Protein AF-A0A7W0JMX7-F1 (afdb_monomer_lite)

Structure (mmCIF, N/CA/C/O backbone):
data_AF-A0A7W0JMX7-F1
#
_entry.id   AF-A0A7W0JMX7-F1
#
loop_
_atom_site.group_PDB
_atom_site.id
_atom_site.type_symbol
_atom_site.label_atom_id
_atom_site.label_alt_id
_atom_site.label_comp_id
_atom_site.label_asym_id
_atom_site.label_entity_id
_atom_site.label_seq_id
_atom_site.pdbx_PDB_ins_code
_atom_site.Cartn_x
_atom_site.Cartn_y
_atom_site.Cartn_z
_atom_site.occupancy
_atom_site.B_iso_or_equiv
_atom_site.auth_seq_id
_atom_site.auth_comp_id
_atom_site.auth_asym_id
_atom_site.auth_atom_id
_atom_site.pdbx_PDB_model_num
ATOM 1 N N . MET A 1 1 ? 34.394 -48.560 -108.439 1.00 40.88 1 MET A N 1
ATOM 2 C CA . MET A 1 1 ? 35.823 -48.468 -108.066 1.00 40.88 1 MET A CA 1
ATOM 3 C C . MET A 1 1 ? 35.972 -47.429 -106.957 1.00 40.88 1 MET A C 1
ATOM 5 O O . MET A 1 1 ? 35.581 -46.295 -107.169 1.00 40.88 1 MET A O 1
ATOM 9 N N . ARG A 1 2 ? 36.469 -47.874 -105.792 1.00 45.53 2 ARG A N 1
ATOM 10 C CA . ARG A 1 2 ? 36.990 -47.135 -104.617 1.00 45.53 2 ARG A CA 1
ATOM 11 C C . ARG A 1 2 ? 36.202 -45.934 -104.059 1.00 45.53 2 ARG A C 1
ATOM 13 O O . ARG A 1 2 ? 36.473 -44.786 -104.376 1.00 45.53 2 ARG A O 1
ATOM 20 N N . THR A 1 3 ? 35.366 -46.234 -103.068 1.00 44.84 3 THR A N 1
ATOM 21 C CA . THR A 1 3 ? 35.050 -45.372 -101.918 1.00 44.84 3 THR A CA 1
ATOM 22 C C . THR A 1 3 ? 36.007 -45.709 -100.768 1.00 44.84 3 THR A C 1
ATOM 24 O O . THR A 1 3 ? 36.076 -46.865 -100.351 1.00 44.84 3 THR A O 1
ATOM 27 N N . SER A 1 4 ? 36.757 -44.740 -100.245 1.00 48.00 4 SER A N 1
ATOM 28 C CA . SER A 1 4 ? 37.485 -44.858 -98.969 1.00 48.00 4 SER A CA 1
ATOM 29 C C . SER A 1 4 ? 37.764 -43.469 -98.408 1.00 48.00 4 SER A C 1
ATOM 31 O O . SER A 1 4 ? 38.331 -42.630 -99.098 1.00 48.00 4 SER A O 1
ATOM 33 N N . GLY A 1 5 ? 37.348 -43.247 -97.163 1.00 47.19 5 GLY A N 1
ATOM 34 C CA . GLY A 1 5 ? 37.571 -42.001 -96.435 1.00 47.19 5 GLY A CA 1
ATOM 35 C C . GLY A 1 5 ? 36.639 -41.857 -95.234 1.00 47.19 5 GLY A C 1
ATOM 36 O O . GLY A 1 5 ? 35.872 -40.906 -95.166 1.00 47.19 5 GLY A O 1
ATOM 37 N N . GLN A 1 6 ? 36.660 -42.832 -94.318 1.00 46.59 6 GLN A N 1
ATOM 38 C CA . GLN A 1 6 ? 36.048 -42.707 -92.993 1.00 46.59 6 GLN A CA 1
ATOM 39 C C . GLN A 1 6 ? 36.893 -41.753 -92.137 1.00 46.59 6 GLN A C 1
ATOM 41 O O . GLN A 1 6 ? 38.032 -42.070 -91.805 1.00 46.59 6 GLN A O 1
ATOM 46 N N . GLY A 1 7 ? 36.327 -40.602 -91.772 1.00 44.91 7 GLY A N 1
ATOM 47 C CA . GLY A 1 7 ? 36.817 -39.747 -90.693 1.00 44.91 7 GLY A CA 1
ATOM 48 C C . GLY A 1 7 ? 35.900 -39.898 -89.483 1.00 44.91 7 GLY A C 1
ATOM 49 O O . GLY A 1 7 ? 34.722 -39.556 -89.552 1.00 44.91 7 GLY A O 1
ATOM 50 N N . ILE A 1 8 ? 36.430 -40.454 -88.397 1.00 51.59 8 ILE A N 1
ATOM 51 C CA . ILE A 1 8 ? 35.749 -40.593 -87.108 1.00 51.59 8 ILE A CA 1
ATOM 52 C C . ILE A 1 8 ? 36.049 -39.328 -86.299 1.00 51.59 8 ILE A C 1
ATOM 54 O O . ILE A 1 8 ? 37.209 -39.073 -85.988 1.00 51.59 8 ILE A O 1
ATOM 58 N N . SER A 1 9 ? 35.015 -38.583 -85.911 1.00 52.75 9 SER A N 1
ATOM 59 C CA . SER A 1 9 ? 35.101 -37.562 -84.859 1.00 52.75 9 SER A CA 1
ATOM 60 C C . SER A 1 9 ? 34.100 -37.904 -83.756 1.00 52.75 9 SER A C 1
ATOM 62 O O . SER A 1 9 ? 32.896 -37.832 -84.002 1.00 52.75 9 SER A O 1
ATOM 64 N N . PRO A 1 10 ? 34.550 -38.274 -82.545 1.00 51.03 10 PRO A N 1
ATOM 65 C CA . PRO A 1 10 ? 33.688 -38.394 -81.385 1.00 51.03 10 PRO A CA 1
ATOM 66 C C . PRO A 1 10 ? 33.815 -37.122 -80.539 1.00 51.03 10 PRO A C 1
ATOM 68 O O . PRO A 1 10 ? 34.704 -37.011 -79.698 1.00 51.03 10 PRO A O 1
ATOM 71 N N . THR A 1 11 ? 32.920 -36.156 -80.729 1.00 54.12 11 THR A N 1
ATOM 72 C CA . THR A 1 11 ? 32.734 -35.065 -79.761 1.00 54.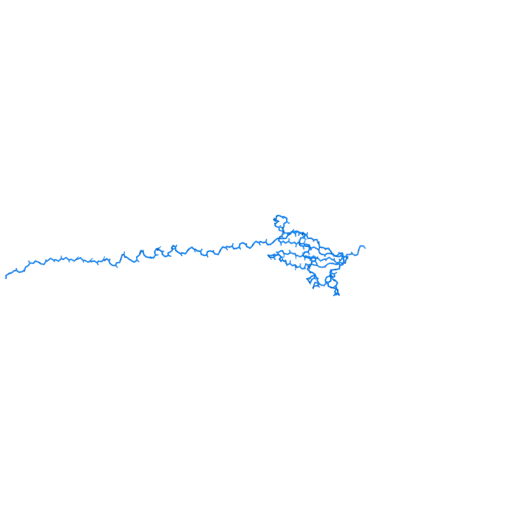12 11 THR A CA 1
ATOM 73 C C . THR A 1 11 ? 31.548 -35.395 -78.870 1.00 54.12 11 THR A C 1
ATOM 75 O O . THR A 1 11 ? 30.385 -35.160 -79.185 1.00 54.12 11 THR A O 1
ATOM 78 N N . ALA A 1 12 ? 31.885 -36.010 -77.740 1.00 47.06 12 ALA A N 1
ATOM 79 C CA . ALA A 1 12 ? 31.014 -36.176 -76.596 1.00 47.06 12 ALA A CA 1
ATOM 80 C C . ALA A 1 12 ? 30.776 -34.810 -75.931 1.00 47.06 12 ALA A C 1
ATOM 82 O O . ALA A 1 12 ? 31.581 -34.374 -75.111 1.00 47.06 12 ALA A O 1
ATOM 83 N N . ASP A 1 13 ? 29.657 -34.152 -76.236 1.00 48.28 13 ASP A N 1
ATOM 84 C CA . ASP A 1 13 ? 29.207 -32.979 -75.480 1.00 48.28 13 ASP A CA 1
ATOM 85 C C . ASP A 1 13 ? 28.557 -33.409 -74.154 1.00 48.28 13 ASP A C 1
ATOM 87 O O . ASP A 1 13 ? 27.340 -33.442 -73.960 1.00 48.28 13 ASP A O 1
ATOM 91 N N . ARG A 1 14 ? 29.419 -33.743 -73.187 1.00 54.34 14 ARG A N 1
ATOM 92 C CA . ARG A 1 14 ? 29.114 -33.691 -71.752 1.00 54.34 14 ARG A CA 1
ATOM 93 C C . ARG A 1 14 ? 29.114 -32.224 -71.322 1.00 54.34 14 ARG A C 1
ATOM 95 O O . ARG A 1 14 ? 30.128 -31.704 -70.871 1.00 54.34 14 ARG A O 1
ATOM 102 N N . GLY A 1 15 ? 27.966 -31.565 -71.447 1.00 47.69 15 GLY A N 1
ATOM 103 C CA . GLY A 1 15 ? 27.849 -30.141 -71.115 1.00 47.69 15 GLY A CA 1
ATOM 104 C C . GLY A 1 15 ? 26.525 -29.706 -70.493 1.00 47.69 15 GLY A C 1
ATOM 105 O O . GLY A 1 15 ? 26.286 -28.510 -70.389 1.00 47.69 15 GLY A O 1
ATOM 106 N N . VAL A 1 16 ? 25.652 -30.624 -70.061 1.00 51.56 16 VAL A N 1
ATOM 107 C CA . VAL A 1 16 ? 24.339 -30.273 -69.462 1.00 51.56 16 VAL A CA 1
ATOM 108 C C . VAL A 1 16 ? 24.336 -30.453 -67.935 1.00 51.56 16 VAL A C 1
ATOM 110 O O . VAL A 1 16 ? 23.314 -30.714 -67.315 1.00 51.56 16 VAL A O 1
ATOM 113 N N . ILE A 1 17 ? 25.495 -30.314 -67.285 1.00 51.94 17 ILE A N 1
ATOM 114 C CA . ILE A 1 17 ? 25.614 -30.357 -65.816 1.00 51.94 17 ILE A CA 1
ATOM 115 C C . ILE A 1 17 ? 26.472 -29.174 -65.356 1.00 51.94 17 ILE A C 1
ATOM 117 O O . ILE A 1 17 ? 27.527 -29.328 -64.757 1.00 51.94 17 ILE A O 1
ATOM 121 N N . GLY A 1 18 ? 26.053 -27.958 -65.708 1.00 48.28 18 GLY A N 1
ATOM 122 C CA . GLY A 1 18 ? 26.822 -26.751 -65.383 1.00 48.28 18 GLY A CA 1
ATOM 123 C C . GLY A 1 18 ? 26.001 -25.478 -65.213 1.00 48.28 18 GLY A C 1
ATOM 124 O O . GLY A 1 18 ? 26.577 -24.400 -65.140 1.00 48.28 18 GLY A O 1
ATOM 125 N N . ARG A 1 19 ? 24.664 -25.561 -65.175 1.00 49.62 19 ARG A N 1
ATOM 126 C CA . ARG A 1 19 ? 23.786 -24.376 -65.090 1.00 49.62 19 ARG A CA 1
ATOM 127 C C . ARG A 1 19 ? 22.627 -24.515 -64.096 1.00 49.62 19 ARG A C 1
ATOM 129 O O . ARG A 1 19 ? 21.627 -23.827 -64.219 1.00 49.62 19 ARG A O 1
ATOM 136 N N . VAL A 1 20 ? 22.770 -25.374 -63.082 1.00 49.03 20 VAL A N 1
ATOM 137 C CA . VAL A 1 20 ? 21.793 -25.516 -61.973 1.00 49.03 20 VAL A CA 1
ATOM 138 C C . VAL A 1 20 ? 22.451 -25.217 -60.616 1.00 49.03 20 VAL A C 1
ATOM 140 O O . VAL A 1 20 ? 22.082 -25.754 -59.581 1.00 49.03 20 VAL A O 1
ATOM 143 N N . ARG A 1 21 ? 23.488 -24.370 -60.596 1.00 50.25 21 ARG A N 1
ATOM 144 C CA . ARG A 1 21 ? 24.164 -23.942 -59.353 1.00 50.25 21 ARG A CA 1
ATOM 145 C C . ARG A 1 21 ? 24.318 -22.428 -59.220 1.00 50.25 21 ARG A C 1
ATOM 147 O O . ARG A 1 21 ? 25.119 -21.973 -58.416 1.00 50.25 21 ARG A O 1
ATOM 154 N N . LEU A 1 22 ? 23.550 -21.647 -59.982 1.00 49.75 22 LEU A N 1
ATOM 155 C CA . LEU A 1 22 ? 23.613 -20.180 -59.923 1.00 49.75 22 LEU A CA 1
ATOM 156 C C . LEU A 1 22 ? 22.261 -19.492 -59.688 1.00 49.75 22 LEU A C 1
ATOM 158 O O . LEU A 1 22 ? 22.152 -18.285 -59.853 1.00 49.75 22 LEU A O 1
ATOM 162 N N . SER A 1 23 ? 21.231 -20.241 -59.289 1.00 48.41 23 SER A N 1
ATOM 163 C CA . SER A 1 23 ? 19.895 -19.685 -58.999 1.00 48.41 23 SER A CA 1
ATOM 164 C C . SER A 1 23 ? 19.490 -19.832 -57.529 1.00 48.41 23 SER A C 1
ATOM 166 O O . SER A 1 23 ? 18.523 -19.218 -57.099 1.00 48.41 23 SER A O 1
ATOM 168 N N . LEU A 1 24 ? 20.242 -20.607 -56.736 1.00 47.91 24 LEU A N 1
ATOM 169 C CA . LEU A 1 24 ? 19.964 -20.832 -55.311 1.00 47.91 24 LEU A CA 1
ATOM 170 C C . LEU A 1 24 ? 20.771 -19.910 -54.377 1.00 47.91 24 LEU A C 1
ATOM 172 O O . LEU A 1 24 ? 20.659 -20.015 -53.163 1.00 47.91 24 LEU A O 1
ATOM 176 N N . ALA A 1 25 ? 21.595 -19.012 -54.922 1.00 48.44 25 ALA A N 1
ATOM 177 C CA . ALA A 1 25 ? 22.358 -18.051 -54.122 1.00 48.44 25 ALA A CA 1
ATOM 178 C C . ALA A 1 25 ? 21.603 -16.727 -53.888 1.00 48.44 25 ALA A C 1
ATOM 180 O O . ALA A 1 25 ? 21.938 -15.989 -52.968 1.00 48.44 25 ALA A O 1
ATOM 181 N N . LEU A 1 26 ? 20.566 -16.428 -54.681 1.00 47.28 26 LEU A N 1
ATOM 182 C CA . LEU A 1 26 ? 19.859 -15.139 -54.628 1.00 47.28 26 LEU A CA 1
ATOM 183 C C . LEU A 1 26 ? 18.603 -15.131 -53.743 1.00 47.28 26 LEU A C 1
ATOM 185 O O . LEU A 1 26 ? 18.131 -14.061 -53.379 1.00 47.28 26 LEU A O 1
ATOM 189 N N . VAL A 1 27 ? 18.090 -16.294 -53.330 1.00 48.81 27 VAL A N 1
ATOM 190 C CA . VAL A 1 27 ? 16.938 -16.378 -52.404 1.00 48.81 27 VAL A CA 1
ATOM 191 C C . VAL A 1 27 ? 17.365 -16.209 -50.935 1.00 48.81 27 VAL A C 1
ATOM 193 O O . VAL A 1 27 ? 16.547 -15.893 -50.078 1.00 48.81 27 VAL A O 1
ATOM 196 N N . VAL A 1 28 ? 18.661 -16.327 -50.629 1.00 51.00 28 VAL A N 1
ATOM 197 C CA . VAL A 1 28 ? 19.188 -16.190 -49.255 1.00 51.00 28 VAL A CA 1
ATOM 198 C C . VAL A 1 28 ? 19.311 -14.719 -48.813 1.00 51.00 28 VAL A C 1
ATOM 200 O O . VAL A 1 28 ? 19.438 -14.437 -47.627 1.00 51.00 28 VAL A O 1
ATOM 203 N N . LEU A 1 29 ? 19.207 -13.757 -49.737 1.00 50.59 29 LEU A N 1
ATOM 204 C CA . LEU A 1 29 ? 19.341 -12.320 -49.449 1.00 50.59 29 LEU A CA 1
ATOM 205 C C . LEU A 1 29 ? 18.019 -11.609 -49.100 1.00 50.59 29 LEU A C 1
ATOM 207 O O . LEU A 1 29 ? 18.037 -10.412 -48.826 1.00 50.59 29 LEU A O 1
ATOM 211 N N . ALA A 1 30 ? 16.883 -12.316 -49.079 1.00 52.06 30 ALA A N 1
ATOM 212 C CA . ALA A 1 30 ? 15.555 -11.713 -48.905 1.00 52.06 30 ALA A CA 1
ATOM 213 C C . ALA A 1 30 ? 14.832 -12.096 -47.600 1.00 52.06 30 ALA A C 1
ATOM 215 O O . ALA A 1 30 ? 13.614 -11.962 -47.509 1.00 52.06 30 ALA A O 1
ATOM 216 N N . LEU A 1 31 ? 15.552 -12.541 -46.569 1.00 49.97 31 LEU A N 1
ATOM 217 C CA . LEU A 1 31 ? 15.010 -12.576 -45.210 1.00 49.97 31 LEU A CA 1
ATOM 218 C C . LEU A 1 31 ? 15.894 -11.729 -44.293 1.00 49.97 31 LEU A C 1
ATOM 220 O O . LEU A 1 31 ? 16.775 -12.278 -43.628 1.00 49.97 31 LEU A O 1
ATOM 224 N N . PRO A 1 32 ? 15.678 -10.401 -44.189 1.00 53.91 32 PRO A N 1
ATOM 225 C CA . PRO A 1 32 ? 16.056 -9.740 -42.958 1.00 53.91 32 PRO A CA 1
ATOM 226 C C . PRO A 1 32 ? 15.238 -10.427 -41.869 1.00 53.91 32 PRO A C 1
ATOM 228 O O . PRO A 1 32 ? 14.007 -10.389 -41.862 1.00 53.91 32 PRO A O 1
ATOM 231 N N . ALA A 1 33 ? 15.953 -11.148 -41.013 1.00 56.50 33 ALA A N 1
ATOM 232 C CA . ALA A 1 33 ? 15.425 -11.760 -39.821 1.00 56.50 33 ALA A CA 1
ATOM 233 C C . ALA A 1 33 ? 14.433 -10.795 -39.161 1.00 56.50 33 ALA A C 1
ATOM 235 O O . ALA A 1 33 ? 14.814 -9.716 -38.703 1.00 56.50 33 ALA A O 1
ATOM 236 N N . LEU A 1 34 ? 13.166 -11.207 -39.087 1.00 54.81 34 LEU A N 1
ATOM 237 C CA . LEU A 1 34 ? 12.228 -10.755 -38.065 1.00 54.81 34 LEU A CA 1
ATOM 238 C C . LEU A 1 34 ? 12.789 -11.225 -36.718 1.00 54.81 34 LEU A C 1
ATOM 240 O O . LEU A 1 34 ? 12.259 -12.127 -36.077 1.00 54.81 34 LEU A O 1
ATOM 244 N N . ALA A 1 35 ? 13.931 -10.670 -36.319 1.00 62.44 35 ALA A N 1
ATOM 245 C CA . ALA A 1 35 ? 14.413 -10.783 -34.968 1.00 62.44 35 ALA A CA 1
ATOM 246 C C . ALA A 1 35 ? 13.353 -10.072 -34.124 1.00 62.44 35 ALA A C 1
ATOM 248 O O . ALA A 1 35 ? 13.101 -8.884 -34.359 1.00 62.44 35 ALA A O 1
ATOM 249 N N . PRO A 1 36 ? 12.678 -10.760 -33.189 1.00 61.28 36 PRO A N 1
ATOM 250 C CA . PRO A 1 36 ? 11.805 -10.070 -32.265 1.00 61.28 36 PRO A CA 1
ATOM 251 C C . PRO A 1 36 ? 12.673 -9.044 -31.543 1.00 61.28 36 PRO A C 1
ATOM 253 O O . PRO A 1 36 ? 13.597 -9.405 -30.812 1.00 61.28 36 PRO A O 1
ATOM 256 N N . ALA A 1 37 ? 12.416 -7.759 -31.795 1.00 62.91 37 ALA A N 1
ATOM 257 C CA . ALA A 1 37 ? 13.007 -6.689 -31.020 1.00 62.91 37 ALA A CA 1
ATOM 258 C C . ALA A 1 37 ? 12.646 -6.986 -29.566 1.00 62.91 37 ALA A C 1
ATOM 260 O O . ALA A 1 37 ? 11.470 -6.931 -29.195 1.00 62.91 37 ALA A O 1
ATOM 261 N N . ALA A 1 38 ? 13.641 -7.396 -28.775 1.00 61.12 38 ALA A N 1
ATOM 262 C CA . ALA A 1 38 ? 13.467 -7.699 -27.369 1.00 61.12 38 ALA A CA 1
ATOM 263 C C . ALA A 1 38 ? 12.878 -6.448 -26.723 1.00 61.12 38 ALA A C 1
ATOM 265 O O . ALA A 1 38 ? 13.570 -5.454 -26.495 1.00 61.12 38 ALA A O 1
ATOM 266 N N . THR A 1 39 ? 11.562 -6.460 -26.516 1.00 61.41 39 THR A N 1
ATOM 267 C CA . THR A 1 39 ? 10.858 -5.336 -25.924 1.00 61.41 39 THR A CA 1
ATOM 268 C C . THR A 1 39 ? 11.343 -5.311 -24.493 1.00 61.41 39 THR A C 1
ATOM 270 O O . THR A 1 39 ? 10.953 -6.156 -23.689 1.00 61.41 39 THR A O 1
ATOM 273 N N . SER A 1 40 ? 12.281 -4.415 -24.193 1.00 59.91 40 SER A N 1
ATOM 274 C CA . SER A 1 40 ? 12.784 -4.271 -22.839 1.00 59.91 40 SER A CA 1
ATOM 275 C C . SER A 1 40 ? 11.589 -3.894 -21.969 1.00 59.91 40 SER A C 1
ATOM 277 O O . SER A 1 40 ? 11.056 -2.787 -22.033 1.00 59.91 40 SER A O 1
ATOM 279 N N . THR A 1 41 ? 11.085 -4.856 -21.196 1.00 67.00 41 THR A N 1
ATOM 280 C CA . THR A 1 41 ? 10.033 -4.603 -20.220 1.00 67.00 41 THR A CA 1
ATOM 281 C C . THR A 1 41 ? 10.638 -3.702 -19.161 1.00 67.00 41 THR A C 1
ATOM 283 O O . THR A 1 41 ? 11.298 -4.163 -18.228 1.00 67.00 41 THR A O 1
ATOM 286 N N . SER A 1 42 ? 10.479 -2.393 -19.356 1.00 77.50 42 SER A N 1
ATOM 287 C CA . SER A 1 42 ? 10.916 -1.385 -18.405 1.00 77.50 42 SER A CA 1
ATOM 288 C C . SER A 1 42 ? 10.300 -1.715 -17.052 1.00 77.50 42 SER A C 1
ATOM 290 O O . SER A 1 42 ? 9.078 -1.759 -16.899 1.00 77.50 42 SER A O 1
ATOM 292 N N . VAL A 1 43 ? 11.157 -2.002 -16.070 1.00 86.62 43 VAL A N 1
ATOM 293 C CA . VAL A 1 43 ? 10.711 -2.280 -14.705 1.00 86.62 43 VAL A CA 1
ATOM 294 C C . VAL A 1 43 ? 10.002 -1.032 -14.189 1.00 86.62 43 VAL A C 1
ATOM 296 O O . VAL A 1 43 ? 10.608 0.039 -14.095 1.00 86.62 43 VAL A O 1
ATOM 299 N N . ALA A 1 44 ? 8.725 -1.166 -13.847 1.00 93.06 44 ALA A N 1
ATOM 300 C CA . ALA A 1 44 ? 7.951 -0.065 -13.302 1.00 93.06 44 ALA A CA 1
ATOM 301 C C . ALA A 1 44 ? 8.539 0.427 -11.976 1.00 93.06 44 ALA A C 1
ATOM 303 O O . ALA A 1 44 ? 9.079 -0.345 -11.179 1.00 93.06 44 ALA A O 1
ATOM 304 N N . ARG A 1 45 ? 8.466 1.739 -11.747 1.00 95.62 45 ARG A N 1
ATOM 305 C CA . ARG A 1 45 ? 9.022 2.383 -10.556 1.00 95.62 45 ARG A CA 1
ATOM 306 C C . ARG A 1 45 ? 8.116 3.513 -10.108 1.00 95.62 45 ARG A C 1
ATOM 308 O O . ARG A 1 45 ? 7.708 4.336 -10.923 1.00 95.62 45 ARG A O 1
ATOM 315 N N . HIS A 1 46 ? 7.874 3.589 -8.808 1.00 97.06 46 HIS A N 1
ATOM 316 C CA . HIS A 1 46 ? 7.106 4.667 -8.188 1.00 97.06 46 HIS A CA 1
ATOM 317 C C . HIS A 1 46 ? 7.999 5.504 -7.277 1.00 97.06 46 HIS A C 1
ATOM 319 O O . HIS A 1 46 ? 9.077 5.062 -6.878 1.00 97.06 46 HIS A O 1
ATOM 325 N N . SER A 1 47 ? 7.570 6.724 -6.958 1.00 97.62 47 SER A N 1
ATOM 326 C CA . SER A 1 47 ? 8.162 7.482 -5.856 1.00 97.62 47 SER A CA 1
ATOM 327 C C . SER A 1 47 ? 7.664 6.927 -4.517 1.00 97.62 47 SER A C 1
ATOM 329 O O . SER A 1 47 ? 6.646 6.231 -4.454 1.00 97.62 47 SER A O 1
ATOM 331 N N . LYS A 1 48 ? 8.366 7.2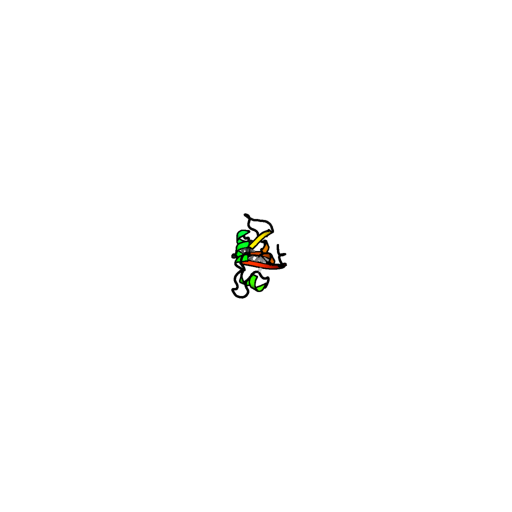55 -3.427 1.00 97.88 48 LYS A N 1
ATOM 332 C CA . LYS A 1 48 ? 7.922 6.924 -2.064 1.00 97.88 48 LYS A CA 1
ATOM 333 C C . LYS A 1 48 ? 6.510 7.453 -1.787 1.00 97.88 48 LYS A C 1
ATOM 335 O O . LYS A 1 48 ? 5.648 6.685 -1.374 1.00 97.88 48 LYS A O 1
ATOM 340 N N . GLN A 1 49 ? 6.280 8.734 -2.070 1.00 98.12 49 GLN A N 1
ATOM 341 C CA . GLN A 1 49 ? 4.997 9.395 -1.838 1.00 98.12 49 GLN A CA 1
ATOM 342 C C . GLN A 1 49 ? 3.864 8.730 -2.631 1.00 98.12 49 GLN A C 1
ATOM 344 O O . GLN A 1 49 ? 2.793 8.482 -2.083 1.00 98.12 49 GLN A O 1
ATOM 349 N N . GLN A 1 50 ? 4.114 8.363 -3.894 1.00 97.62 50 GLN A N 1
ATOM 350 C CA . GLN A 1 50 ? 3.132 7.644 -4.705 1.00 97.62 50 GLN A CA 1
ATOM 351 C C . GLN A 1 50 ? 2.771 6.288 -4.085 1.00 97.62 50 GLN A C 1
ATOM 353 O O . GLN A 1 50 ? 1.598 5.927 -4.046 1.00 97.62 50 GLN A O 1
ATOM 358 N N . ALA A 1 51 ? 3.755 5.531 -3.585 1.00 98.00 51 ALA A N 1
ATOM 359 C CA . ALA A 1 51 ? 3.500 4.244 -2.940 1.00 98.00 51 ALA A CA 1
ATOM 360 C C . ALA A 1 51 ? 2.659 4.397 -1.659 1.00 98.00 51 ALA A C 1
ATOM 362 O O . ALA A 1 51 ? 1.737 3.613 -1.437 1.00 98.00 51 ALA A O 1
ATOM 363 N N . GLU A 1 52 ? 2.937 5.420 -0.847 1.00 98.38 52 GLU A N 1
ATOM 364 C CA . GLU A 1 52 ? 2.190 5.721 0.382 1.00 98.38 52 GLU A CA 1
ATOM 365 C C . GLU A 1 52 ? 0.732 6.099 0.085 1.00 98.38 52 GLU A C 1
ATOM 367 O O . GLU A 1 52 ? -0.179 5.514 0.672 1.00 98.38 52 GLU A O 1
ATOM 372 N N . ILE A 1 53 ? 0.499 6.999 -0.877 1.00 97.94 53 ILE A N 1
ATOM 373 C CA . ILE A 1 53 ? -0.851 7.398 -1.305 1.00 97.94 53 ILE A CA 1
ATOM 374 C C . ILE A 1 53 ? -1.608 6.202 -1.891 1.00 97.94 53 ILE A C 1
ATOM 376 O O . ILE A 1 53 ? -2.738 5.930 -1.486 1.00 97.94 53 ILE A O 1
ATOM 380 N N . ASN A 1 54 ? -0.976 5.433 -2.786 1.00 97.75 54 ASN A N 1
ATOM 381 C CA . ASN A 1 54 ? -1.594 4.251 -3.391 1.00 97.75 54 ASN A CA 1
ATOM 382 C C . ASN A 1 54 ? -2.019 3.227 -2.329 1.00 97.75 54 ASN A C 1
ATOM 384 O O . ASN A 1 54 ? -3.102 2.654 -2.436 1.00 97.75 54 ASN A O 1
ATOM 388 N N . LEU A 1 55 ? -1.201 3.009 -1.291 1.00 97.44 55 LEU A N 1
ATOM 389 C CA . LEU A 1 55 ? -1.558 2.119 -0.184 1.00 97.44 55 LEU A CA 1
ATOM 390 C C . LEU A 1 55 ? -2.773 2.622 0.595 1.00 97.44 55 LEU A C 1
ATOM 392 O O . LEU A 1 55 ? -3.651 1.821 0.907 1.00 97.44 55 LEU A O 1
ATOM 396 N N . LEU A 1 56 ? -2.844 3.920 0.894 1.00 97.06 56 LEU A N 1
ATOM 397 C CA . LEU A 1 56 ? -3.985 4.498 1.609 1.00 97.06 56 LEU A CA 1
ATOM 398 C C . LEU A 1 56 ? -5.266 4.473 0.758 1.00 97.06 56 LEU A C 1
ATOM 400 O O . LEU A 1 56 ? -6.355 4.255 1.281 1.00 97.06 56 LEU A O 1
ATOM 404 N N . HIS A 1 57 ? -5.149 4.612 -0.560 1.00 96.44 57 HIS A N 1
ATOM 405 C CA . HIS A 1 57 ? -6.292 4.524 -1.471 1.00 96.44 57 HIS A CA 1
ATOM 406 C C . HIS A 1 57 ? -6.735 3.079 -1.758 1.00 96.44 57 HIS A C 1
ATOM 408 O O . HIS A 1 57 ? -7.854 2.858 -2.221 1.00 96.44 57 HIS A O 1
ATOM 414 N N . ALA A 1 58 ? -5.923 2.070 -1.427 1.00 95.50 58 ALA A N 1
ATOM 415 C CA . ALA A 1 58 ? -6.243 0.653 -1.618 1.00 95.50 58 ALA A CA 1
ATOM 416 C C . ALA A 1 58 ? -7.228 0.094 -0.565 1.00 95.50 58 ALA A C 1
ATOM 418 O O . ALA A 1 58 ? -7.072 -1.037 -0.098 1.00 95.50 58 ALA A O 1
ATOM 419 N N . SER A 1 59 ? -8.259 0.856 -0.185 1.00 93.62 59 SER A N 1
ATOM 420 C CA . SER A 1 59 ? -9.176 0.550 0.927 1.00 93.62 59 SER A CA 1
ATOM 421 C C . SER A 1 59 ? -9.809 -0.841 0.837 1.00 93.62 59 SER A C 1
ATOM 423 O O . SER A 1 59 ? -9.875 -1.546 1.841 1.00 93.62 59 SER A O 1
ATOM 425 N N . LYS A 1 60 ? -10.191 -1.291 -0.366 1.00 94.31 60 LYS A N 1
ATOM 426 C CA . LYS A 1 60 ? -10.732 -2.642 -0.607 1.00 94.31 60 LYS A CA 1
ATOM 427 C C . LYS A 1 60 ? -9.746 -3.745 -0.209 1.00 94.31 60 LYS A C 1
ATOM 429 O O . LYS A 1 60 ? -10.132 -4.719 0.434 1.00 94.31 60 LYS A O 1
ATOM 434 N N . VAL A 1 61 ? -8.469 -3.575 -0.550 1.00 95.50 61 VAL A N 1
ATOM 435 C CA . VAL A 1 61 ? -7.409 -4.530 -0.199 1.00 95.50 61 VAL A CA 1
ATOM 436 C C . VAL A 1 61 ? -7.122 -4.479 1.299 1.00 95.50 61 VAL A C 1
ATOM 438 O O . VAL A 1 61 ? -7.011 -5.515 1.945 1.00 95.50 61 VAL A O 1
ATOM 441 N N . LEU A 1 62 ? -7.076 -3.283 1.889 1.00 95.62 62 LEU A N 1
ATOM 442 C CA . LEU A 1 62 ? -6.878 -3.138 3.333 1.00 95.62 62 LEU A CA 1
ATOM 443 C C . LEU A 1 62 ? -8.037 -3.744 4.142 1.00 95.62 62 LEU A C 1
ATOM 445 O O . LEU A 1 62 ? -7.815 -4.344 5.196 1.00 95.62 62 LEU A O 1
ATOM 449 N N . ALA A 1 63 ? -9.269 -3.623 3.643 1.00 95.06 63 ALA A N 1
ATOM 450 C CA . ALA A 1 63 ? -10.463 -4.184 4.264 1.00 95.06 63 ALA A CA 1
ATOM 451 C C . ALA A 1 63 ? -10.443 -5.719 4.260 1.00 95.06 63 ALA A C 1
ATOM 453 O O . ALA A 1 63 ? -10.811 -6.336 5.264 1.00 95.06 63 ALA A O 1
ATOM 454 N N . SER A 1 64 ? -9.970 -6.343 3.173 1.00 95.69 64 SER A N 1
ATOM 455 C CA . SER A 1 64 ? -9.906 -7.808 3.064 1.00 95.69 64 SER A CA 1
ATOM 456 C C . SER A 1 64 ? -8.965 -8.434 4.097 1.00 95.69 64 SER A C 1
ATOM 458 O O . SER A 1 64 ? -9.171 -9.566 4.528 1.00 95.69 64 SER A O 1
ATOM 460 N N . TRP A 1 65 ? -7.972 -7.683 4.578 1.00 94.81 65 TRP A N 1
ATOM 461 C CA . TRP A 1 65 ? -7.026 -8.169 5.579 1.00 94.81 65 TRP A CA 1
ATOM 462 C C . TRP A 1 65 ? -7.587 -8.273 6.991 1.00 94.81 65 TRP A C 1
ATOM 464 O O . TRP A 1 65 ? -6.919 -8.892 7.823 1.00 94.81 65 TRP A O 1
ATOM 474 N N . ARG A 1 66 ? -8.742 -7.646 7.268 1.00 93.06 66 ARG A N 1
ATOM 475 C CA . ARG A 1 66 ? -9.397 -7.601 8.589 1.00 93.06 66 ARG A CA 1
ATOM 476 C C . ARG A 1 66 ? -8.443 -7.199 9.731 1.00 93.06 66 ARG A C 1
ATOM 478 O O . ARG A 1 66 ? -8.573 -7.659 10.857 1.00 93.06 66 ARG A O 1
ATOM 485 N N . ALA A 1 67 ? -7.481 -6.319 9.443 1.00 92.38 67 ALA A N 1
ATOM 486 C CA . ALA A 1 67 ? -6.380 -5.959 10.346 1.00 92.38 67 ALA A CA 1
ATOM 487 C C . ALA A 1 67 ? -6.655 -4.714 11.217 1.00 92.38 67 ALA A C 1
ATOM 489 O O . ALA A 1 67 ? -5.722 -4.073 11.691 1.00 92.38 67 ALA A O 1
ATOM 490 N N . GLY A 1 68 ? -7.921 -4.311 11.365 1.00 92.25 68 GLY A N 1
ATOM 491 C CA . GLY A 1 68 ? -8.293 -3.140 12.167 1.00 92.25 68 GLY A CA 1
ATOM 492 C C . GLY A 1 68 ? -7.867 -1.785 11.583 1.00 92.25 68 GLY A C 1
ATOM 493 O O . GLY A 1 68 ? -7.888 -0.793 12.306 1.00 92.25 68 GLY A O 1
ATOM 494 N N . LEU A 1 69 ? -7.484 -1.723 10.300 1.00 95.00 69 LEU A N 1
ATOM 495 C CA . LEU A 1 69 ? -7.140 -0.478 9.590 1.00 95.00 69 LEU A CA 1
ATOM 496 C C . LEU A 1 69 ? -8.359 0.227 8.979 1.00 95.00 69 LEU A C 1
ATOM 498 O O . LEU A 1 69 ? -8.375 1.447 8.851 1.00 95.00 69 LEU A O 1
ATOM 502 N N . VAL A 1 70 ? -9.375 -0.548 8.606 1.00 96.06 70 VAL A N 1
ATOM 503 C CA . VAL A 1 70 ? -10.599 -0.081 7.948 1.00 96.06 70 VAL A CA 1
ATOM 504 C C . VAL A 1 70 ? -11.771 -0.270 8.907 1.00 96.06 70 VAL A C 1
ATOM 506 O O . VAL A 1 70 ? -11.803 -1.228 9.687 1.00 96.06 70 VAL A O 1
ATOM 509 N N . ASP A 1 71 ? -12.720 0.659 8.890 1.00 94.00 71 ASP A N 1
ATOM 510 C CA . ASP A 1 71 ? -13.983 0.502 9.595 1.00 94.00 71 ASP A CA 1
ATOM 511 C C . ASP A 1 71 ? -14.870 -0.524 8.856 1.00 94.00 71 ASP A C 1
ATOM 513 O O . ASP A 1 71 ? -15.141 -0.369 7.661 1.00 94.00 71 ASP A O 1
ATOM 517 N N . PRO A 1 72 ? -15.322 -1.601 9.523 1.00 91.44 72 PRO A N 1
ATOM 518 C CA . PRO A 1 72 ? -16.085 -2.653 8.861 1.00 91.44 72 PRO A CA 1
ATOM 519 C C . PRO A 1 72 ? -17.469 -2.196 8.380 1.00 91.44 72 PRO A C 1
ATOM 521 O O . PRO A 1 72 ? -17.992 -2.827 7.457 1.00 91.44 72 PRO A O 1
ATOM 524 N N . ARG A 1 73 ? -18.044 -1.133 8.963 1.00 92.94 73 ARG A N 1
ATOM 525 C CA . ARG A 1 73 ? -19.355 -0.579 8.601 1.00 92.94 73 ARG A CA 1
ATOM 526 C C . ARG A 1 73 ? -19.233 0.377 7.420 1.00 92.94 73 ARG A C 1
ATOM 528 O O . ARG A 1 73 ? -19.877 0.154 6.404 1.00 92.94 73 ARG A O 1
ATOM 535 N N . THR A 1 74 ? -18.368 1.389 7.514 1.00 93.50 74 THR A N 1
ATOM 536 C CA . THR A 1 74 ? -18.264 2.436 6.475 1.00 93.50 74 THR A CA 1
ATOM 537 C C . THR A 1 74 ? -17.334 2.071 5.319 1.00 93.50 74 THR A C 1
ATOM 539 O O . THR A 1 74 ? -17.340 2.743 4.294 1.00 93.50 74 THR A O 1
ATOM 542 N N . LYS A 1 75 ? -16.511 1.022 5.469 1.00 91.44 75 LYS A N 1
ATOM 543 C CA . LYS A 1 75 ? -15.436 0.647 4.527 1.00 91.44 75 LYS A CA 1
ATOM 544 C C . LYS A 1 75 ? -14.378 1.739 4.323 1.00 91.44 75 LYS A C 1
ATOM 546 O O . LYS A 1 75 ? -13.534 1.616 3.435 1.00 91.44 75 LYS A O 1
ATOM 551 N N . LEU A 1 76 ? -14.380 2.769 5.168 1.00 94.31 76 LEU A N 1
ATOM 552 C CA . LEU A 1 76 ? -13.395 3.841 5.153 1.00 94.31 76 LEU A CA 1
ATOM 553 C C . LEU A 1 76 ? -12.196 3.483 6.028 1.00 94.31 76 LEU A C 1
ATOM 555 O O . LEU A 1 76 ? -12.304 2.741 7.009 1.00 94.31 76 LEU A O 1
ATOM 559 N N . LEU A 1 77 ? -11.035 4.033 5.682 1.00 95.44 77 LEU A N 1
ATOM 560 C CA . LEU A 1 77 ? -9.867 3.983 6.552 1.00 95.44 77 LEU A CA 1
ATOM 561 C C . LEU A 1 77 ? -10.191 4.623 7.904 1.00 95.44 77 LEU A C 1
ATOM 563 O O . LEU A 1 77 ? -10.777 5.702 7.971 1.00 95.44 77 LEU A O 1
ATOM 567 N N . ARG A 1 78 ? -9.779 3.973 8.994 1.00 95.19 78 ARG A N 1
ATOM 568 C CA . ARG A 1 78 ? -9.905 4.564 10.328 1.00 95.19 78 ARG A CA 1
ATOM 569 C C . ARG A 1 78 ? -9.019 5.803 10.432 1.00 95.19 78 ARG A C 1
ATOM 571 O O . ARG A 1 78 ? -7.926 5.843 9.863 1.00 95.19 78 ARG A O 1
ATOM 578 N N . GLY A 1 79 ? -9.463 6.787 11.208 1.00 93.12 79 GLY A N 1
ATOM 579 C CA . GLY A 1 79 ? -8.696 8.007 11.454 1.00 93.12 79 GLY A CA 1
ATOM 580 C C . GLY A 1 79 ? -7.294 7.727 12.009 1.00 93.12 79 GLY A C 1
ATOM 581 O O . GLY A 1 79 ? -7.057 6.716 12.678 1.00 93.12 79 GLY A O 1
ATOM 582 N N . ASN A 1 80 ? -6.360 8.643 11.740 1.00 92.44 80 ASN A N 1
ATOM 583 C CA . ASN A 1 80 ? -4.936 8.517 12.084 1.00 92.44 80 ASN A CA 1
ATOM 584 C C . ASN A 1 80 ? -4.234 7.309 11.441 1.00 92.44 80 ASN A C 1
ATOM 586 O O . ASN A 1 80 ? -3.180 6.884 11.922 1.00 92.44 80 ASN A O 1
ATOM 590 N N . THR A 1 81 ? -4.806 6.734 10.378 1.00 96.62 81 THR A N 1
ATOM 591 C CA . THR A 1 81 ? -4.092 5.739 9.580 1.00 96.62 81 THR A CA 1
ATOM 592 C C . THR A 1 81 ? -3.059 6.446 8.714 1.00 96.62 81 THR A C 1
ATOM 594 O O . THR A 1 81 ? -3.390 7.337 7.941 1.00 96.62 81 THR A O 1
ATOM 597 N N . THR A 1 82 ? -1.800 6.043 8.845 1.00 97.69 82 THR A N 1
ATOM 598 C CA . THR A 1 82 ? -0.679 6.565 8.057 1.00 97.69 82 THR A CA 1
ATOM 599 C C . THR A 1 82 ? 0.069 5.411 7.410 1.00 97.69 82 THR A C 1
ATOM 601 O O . THR A 1 82 ? 0.162 4.327 7.990 1.00 97.69 82 THR A O 1
ATOM 604 N N . ALA A 1 83 ? 0.609 5.640 6.216 1.00 98.25 83 ALA A N 1
ATOM 605 C CA . ALA A 1 83 ? 1.505 4.715 5.537 1.00 98.25 83 ALA A CA 1
ATOM 606 C C . ALA A 1 83 ? 2.901 5.336 5.481 1.00 98.25 83 ALA A C 1
ATOM 608 O O . ALA A 1 83 ? 3.043 6.506 5.143 1.00 98.25 83 ALA A O 1
ATOM 609 N N . VAL A 1 84 ? 3.921 4.554 5.825 1.00 98.25 84 VAL A N 1
ATOM 610 C CA . VAL A 1 84 ? 5.324 4.952 5.692 1.00 98.25 84 VAL A CA 1
ATOM 611 C C . VAL A 1 84 ? 6.040 3.887 4.883 1.00 98.25 84 VAL A C 1
ATOM 613 O O . VAL A 1 84 ? 6.021 2.715 5.260 1.00 98.25 84 VAL A O 1
ATOM 616 N N . CYS A 1 85 ? 6.672 4.288 3.786 1.00 98.38 85 CYS A N 1
ATOM 617 C CA . CYS A 1 85 ? 7.362 3.392 2.868 1.00 98.38 85 CYS A CA 1
ATOM 618 C C . CYS A 1 85 ? 8.864 3.673 2.795 1.00 98.38 85 CYS A C 1
ATOM 620 O O . CYS A 1 85 ? 9.322 4.816 2.825 1.00 98.38 85 CYS A O 1
ATOM 622 N N . GLN A 1 86 ? 9.638 2.607 2.610 1.00 98.38 86 GLN A N 1
ATOM 623 C CA . GLN A 1 86 ? 11.062 2.661 2.309 1.00 98.38 86 GLN A CA 1
ATOM 624 C C . GLN A 1 86 ? 11.333 1.937 0.989 1.00 98.38 86 GLN A C 1
ATOM 626 O O . GLN A 1 86 ? 11.001 0.756 0.841 1.00 98.38 86 GLN A O 1
ATOM 631 N N . GLY A 1 87 ? 11.939 2.650 0.037 1.00 97.44 87 GLY A N 1
ATOM 632 C CA . GLY A 1 87 ? 12.326 2.108 -1.264 1.00 97.44 87 GLY A CA 1
ATOM 633 C C . GLY A 1 87 ? 13.342 0.971 -1.141 1.00 97.44 87 GLY A C 1
ATOM 634 O O . GLY A 1 87 ? 14.213 0.988 -0.272 1.00 97.44 87 GLY A O 1
ATOM 635 N N . ARG A 1 88 ? 13.215 -0.044 -1.999 1.00 97.06 88 ARG A N 1
ATOM 636 C CA . ARG A 1 88 ? 14.087 -1.224 -2.052 1.00 97.06 88 ARG A CA 1
ATOM 637 C C . ARG A 1 88 ? 14.530 -1.502 -3.490 1.00 97.06 88 ARG A C 1
ATOM 639 O O . ARG A 1 88 ? 13.730 -1.450 -4.425 1.00 97.06 88 ARG A O 1
ATOM 646 N N . GLY A 1 89 ? 15.800 -1.875 -3.648 1.00 93.06 89 GLY A N 1
ATOM 647 C CA . GLY A 1 89 ? 16.450 -2.071 -4.948 1.00 93.06 89 GLY A CA 1
ATOM 648 C C . GLY A 1 89 ? 17.122 -0.801 -5.474 1.00 93.06 89 GLY A C 1
ATOM 649 O O . GLY A 1 89 ? 17.136 0.224 -4.796 1.00 93.06 89 GLY A O 1
ATOM 650 N N . ARG A 1 90 ? 17.691 -0.881 -6.683 1.00 93.56 90 ARG A N 1
ATOM 651 C CA . ARG A 1 90 ? 18.417 0.234 -7.306 1.00 93.56 90 ARG A CA 1
ATOM 652 C C . ARG A 1 90 ? 17.444 1.364 -7.689 1.00 93.56 90 ARG A C 1
ATOM 654 O O . ARG A 1 90 ? 16.553 1.111 -8.510 1.00 93.56 90 ARG A O 1
ATOM 661 N N . PRO A 1 91 ? 17.591 2.577 -7.125 1.00 94.69 9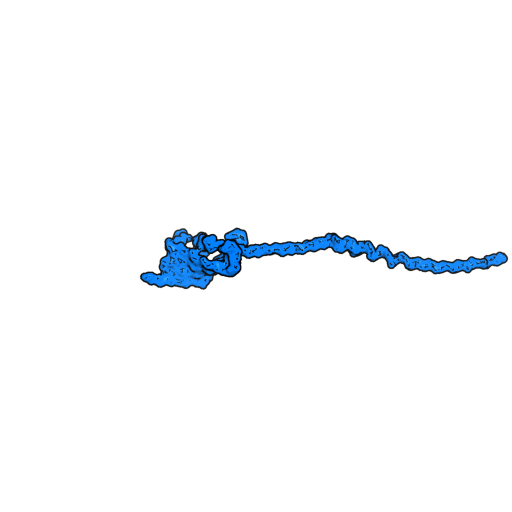1 PRO A N 1
ATOM 662 C CA . PRO A 1 91 ? 16.764 3.711 -7.512 1.00 94.69 91 PRO A CA 1
ATOM 663 C C . PRO A 1 91 ? 17.112 4.204 -8.918 1.00 94.69 91 PRO A C 1
ATOM 665 O O . PRO A 1 91 ? 18.267 4.149 -9.336 1.00 94.69 91 PRO A O 1
ATOM 668 N N . ILE A 1 92 ? 16.113 4.743 -9.617 1.00 94.88 92 ILE A N 1
ATOM 669 C CA . ILE A 1 92 ? 16.295 5.592 -10.802 1.00 94.88 92 ILE A CA 1
ATOM 670 C C . ILE A 1 92 ? 15.500 6.867 -10.553 1.00 94.88 92 ILE A C 1
ATOM 672 O O . ILE A 1 92 ? 14.294 6.781 -10.333 1.00 94.88 92 ILE A O 1
ATOM 676 N N . GLN A 1 93 ? 16.165 8.028 -10.535 1.00 95.00 93 GLN A N 1
ATOM 677 C CA . GLN A 1 93 ? 15.527 9.326 -10.257 1.00 95.00 93 GLN A CA 1
A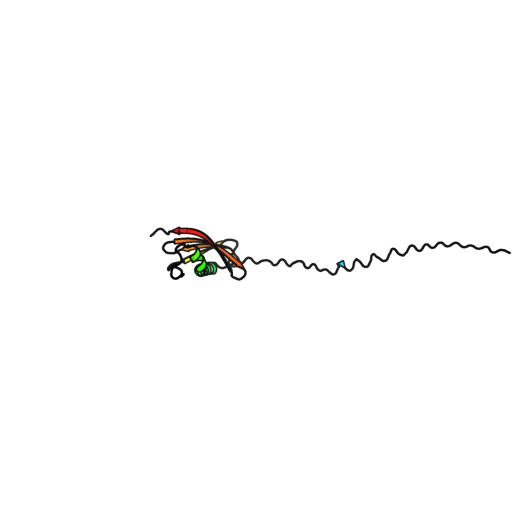TOM 678 C C . GLN A 1 93 ? 14.654 9.300 -8.981 1.00 95.00 93 GLN A C 1
ATOM 680 O O . GLN A 1 93 ? 13.492 9.694 -8.994 1.00 95.00 93 GLN A O 1
ATOM 685 N N . ALA A 1 94 ? 15.188 8.744 -7.885 1.00 95.12 94 ALA A N 1
ATOM 686 C CA . ALA A 1 94 ? 14.478 8.551 -6.610 1.00 95.12 94 ALA A CA 1
ATOM 687 C C . ALA A 1 94 ? 13.191 7.692 -6.680 1.00 95.12 94 ALA A C 1
ATOM 689 O O . ALA A 1 94 ? 12.373 7.700 -5.756 1.00 95.12 94 ALA A O 1
ATOM 690 N N . ARG A 1 95 ? 13.015 6.906 -7.748 1.00 96.62 95 ARG A N 1
ATOM 691 C CA . ARG A 1 95 ? 11.924 5.939 -7.898 1.00 96.62 95 ARG A CA 1
ATOM 692 C C . ARG A 1 95 ? 12.427 4.516 -7.714 1.00 96.62 95 ARG A C 1
ATOM 694 O O . ARG A 1 95 ? 13.505 4.158 -8.190 1.00 96.62 95 ARG A O 1
ATOM 701 N N . PHE A 1 96 ? 11.617 3.690 -7.063 1.00 97.38 96 PHE A N 1
ATOM 702 C CA . PHE A 1 96 ? 11.966 2.317 -6.709 1.00 97.38 96 PHE A CA 1
ATOM 703 C C . PHE A 1 96 ? 10.939 1.331 -7.274 1.00 97.38 96 PHE A C 1
ATOM 705 O O . PHE A 1 96 ? 9.753 1.661 -7.360 1.00 97.38 96 PHE A O 1
ATOM 712 N N . PRO A 1 97 ? 11.366 0.110 -7.641 1.00 96.69 97 PRO A N 1
ATOM 713 C CA . PRO A 1 97 ? 10.452 -0.938 -8.096 1.00 96.69 97 PRO A CA 1
ATOM 714 C C . PRO A 1 97 ? 9.734 -1.645 -6.936 1.00 96.69 97 PRO A C 1
ATOM 716 O O . PRO A 1 97 ? 8.701 -2.282 -7.125 1.00 96.69 97 PRO A O 1
ATOM 719 N N . ARG A 1 98 ? 10.298 -1.574 -5.725 1.00 97.94 98 ARG A N 1
ATOM 720 C CA . ARG A 1 98 ? 9.833 -2.285 -4.532 1.00 97.94 98 ARG A CA 1
ATOM 721 C C . ARG A 1 98 ? 9.869 -1.367 -3.325 1.00 97.94 98 ARG A C 1
ATOM 723 O O . ARG A 1 98 ? 10.771 -0.540 -3.216 1.00 97.94 98 ARG A O 1
ATOM 730 N N . PHE A 1 99 ? 8.952 -1.578 -2.389 1.00 98.62 99 PHE A N 1
ATOM 731 C CA . PHE A 1 99 ? 8.967 -0.905 -1.095 1.00 98.62 99 PHE A CA 1
ATOM 732 C C . PHE A 1 99 ? 8.656 -1.881 0.037 1.00 98.62 99 PHE A C 1
ATOM 734 O O . PHE A 1 99 ? 7.859 -2.812 -0.108 1.00 98.62 99 PHE A O 1
ATOM 741 N N . ALA A 1 100 ? 9.297 -1.646 1.178 1.00 98.50 100 ALA A N 1
ATOM 742 C CA . ALA A 1 100 ? 8.847 -2.160 2.461 1.00 98.50 100 ALA A CA 1
ATOM 743 C C . ALA A 1 100 ? 8.071 -1.032 3.140 1.00 98.50 100 ALA A C 1
ATOM 745 O O . ALA A 1 100 ? 8.629 0.049 3.327 1.00 98.50 100 ALA A O 1
ATOM 746 N N . CYS A 1 101 ? 6.802 -1.258 3.468 1.00 98.50 101 CYS A N 1
ATOM 747 C CA . CYS A 1 101 ? 5.966 -0.232 4.077 1.00 98.50 101 CYS A CA 1
ATOM 748 C C . CYS A 1 101 ? 5.336 -0.718 5.380 1.00 98.50 101 CYS A C 1
ATOM 750 O O . CYS A 1 101 ? 5.123 -1.915 5.580 1.00 98.50 101 CYS A O 1
ATOM 752 N N . ALA A 1 102 ? 5.002 0.229 6.248 1.00 98.25 102 ALA A N 1
ATOM 753 C CA . ALA A 1 102 ? 4.202 0.011 7.439 1.00 98.25 102 ALA A CA 1
ATOM 754 C C . ALA A 1 102 ? 2.968 0.913 7.379 1.00 98.25 102 ALA A C 1
ATOM 756 O O . ALA A 1 102 ? 3.091 2.129 7.229 1.00 98.25 102 ALA A O 1
ATOM 757 N N . ILE A 1 103 ? 1.787 0.314 7.507 1.00 98.00 103 ILE A N 1
ATOM 758 C CA . ILE A 1 103 ? 0.519 1.026 7.656 1.00 98.00 103 ILE A CA 1
ATOM 759 C C . ILE A 1 103 ? 0.139 0.950 9.126 1.00 98.00 103 ILE A C 1
ATOM 761 O O . ILE A 1 103 ? -0.004 -0.140 9.676 1.00 98.00 103 ILE A O 1
ATOM 765 N N . ARG A 1 104 ? 0.004 2.095 9.781 1.00 96.88 104 ARG A N 1
ATOM 766 C CA . ARG A 1 104 ? -0.210 2.169 11.227 1.00 96.88 104 ARG A CA 1
ATOM 767 C C . ARG A 1 104 ? -1.381 3.068 11.556 1.00 96.88 104 ARG A C 1
ATOM 769 O O . ARG A 1 104 ? -1.555 4.105 10.925 1.00 96.88 104 ARG A O 1
ATOM 776 N N . ASN A 1 105 ? -2.126 2.700 12.585 1.00 95.31 105 ASN A N 1
ATOM 777 C CA . ASN A 1 105 ? -3.073 3.580 13.254 1.00 95.31 105 ASN A CA 1
ATOM 778 C C . ASN A 1 105 ? -2.803 3.566 14.771 1.00 95.31 105 ASN A C 1
ATOM 780 O O . ASN A 1 105 ? -1.703 3.218 15.217 1.00 95.31 105 ASN A O 1
ATOM 784 N N . ARG A 1 106 ? -3.778 3.989 15.583 1.00 92.56 106 ARG A N 1
ATOM 785 C CA . ARG A 1 106 ? -3.628 4.005 17.047 1.00 92.56 106 ARG A CA 1
ATOM 786 C C . ARG A 1 106 ? -3.444 2.607 17.646 1.00 92.56 106 ARG A C 1
ATOM 788 O O . ARG A 1 106 ? -2.735 2.481 18.631 1.00 92.56 106 ARG A O 1
ATOM 795 N N . THR A 1 107 ? -4.039 1.574 17.053 1.00 92.62 107 THR A N 1
ATOM 796 C CA . THR A 1 107 ? -4.151 0.239 17.664 1.00 92.62 107 THR A CA 1
ATOM 797 C C . THR A 1 107 ? -3.382 -0.851 16.925 1.00 92.62 107 THR A C 1
ATOM 799 O O . THR A 1 107 ? -3.082 -1.883 17.518 1.00 92.62 107 THR A O 1
ATOM 802 N N . HIS A 1 108 ? -3.045 -0.651 15.652 1.00 95.06 108 HIS A N 1
ATOM 803 C CA . HIS A 1 108 ? -2.444 -1.670 14.796 1.00 95.06 108 HIS A CA 1
ATOM 804 C C . HIS A 1 108 ? -1.304 -1.110 13.948 1.00 95.06 108 HIS A C 1
ATOM 806 O O . HIS A 1 108 ? -1.312 0.052 13.535 1.00 95.06 108 HIS A O 1
ATOM 812 N N . ILE A 1 109 ? -0.345 -1.984 13.650 1.00 96.94 109 ILE A N 1
ATOM 813 C CA . ILE A 1 109 ? 0.722 -1.791 12.674 1.00 96.94 109 ILE A CA 1
ATOM 814 C C . ILE A 1 109 ? 0.694 -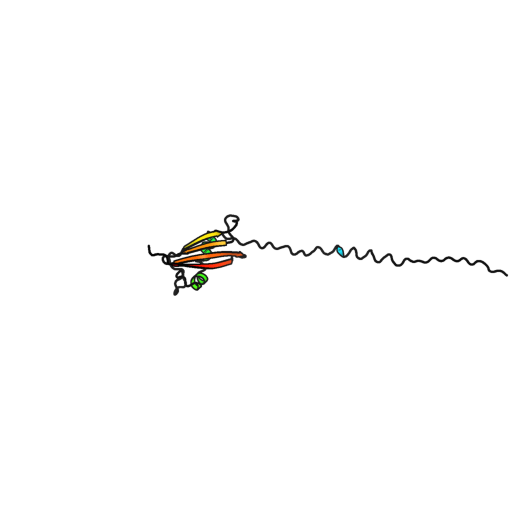2.993 11.728 1.00 96.94 109 ILE A C 1
ATOM 816 O O . ILE A 1 109 ? 0.765 -4.142 12.163 1.00 96.94 109 ILE A O 1
ATOM 820 N N . VAL A 1 110 ? 0.596 -2.728 10.431 1.00 97.94 110 VAL A N 1
ATOM 821 C CA . VAL A 1 110 ? 0.586 -3.732 9.369 1.00 97.94 110 VAL A CA 1
ATOM 822 C C . VAL A 1 110 ? 1.798 -3.514 8.481 1.00 97.94 110 VAL A C 1
ATOM 824 O O . VAL A 1 110 ? 1.902 -2.497 7.797 1.00 97.94 110 VAL A O 1
ATOM 827 N N . SER A 1 111 ? 2.708 -4.480 8.476 1.00 98.19 111 SER A N 1
ATOM 828 C CA . SER A 1 111 ? 3.861 -4.471 7.579 1.00 98.19 111 SER A CA 1
ATOM 829 C C . SER A 1 111 ? 3.464 -5.062 6.234 1.00 98.19 111 SER A C 1
ATOM 831 O O . SER A 1 111 ? 2.836 -6.123 6.175 1.00 98.19 111 SER A O 1
ATOM 833 N N . VAL A 1 112 ? 3.844 -4.398 5.146 1.00 98.31 112 VAL A N 1
ATOM 834 C CA . VAL A 1 112 ? 3.477 -4.785 3.780 1.00 98.31 112 VAL A CA 1
ATOM 835 C C . VAL A 1 112 ? 4.676 -4.706 2.839 1.00 98.31 112 VAL A C 1
ATOM 837 O O . VAL A 1 112 ? 5.559 -3.857 2.980 1.00 98.31 112 VAL A O 1
ATOM 840 N N . ARG A 1 113 ? 4.689 -5.594 1.846 1.00 98.38 113 ARG A N 1
ATOM 841 C CA . ARG A 1 113 ? 5.545 -5.482 0.665 1.00 98.38 113 ARG A CA 1
ATOM 842 C C . ARG A 1 113 ? 4.725 -4.859 -0.455 1.00 98.38 113 ARG A C 1
ATOM 844 O O . ARG A 1 113 ? 3.616 -5.311 -0.719 1.00 98.38 113 ARG A O 1
ATOM 851 N N . TYR A 1 114 ? 5.295 -3.861 -1.112 1.00 98.38 114 TYR A N 1
ATOM 852 C CA . TYR A 1 114 ? 4.708 -3.186 -2.262 1.00 98.38 114 TYR A CA 1
ATOM 853 C C . TYR A 1 114 ? 5.604 -3.389 -3.484 1.00 98.38 114 TYR A C 1
ATOM 855 O O . TYR A 1 114 ? 6.828 -3.244 -3.391 1.00 98.38 114 TYR A O 1
ATOM 863 N N . LEU A 1 115 ? 4.997 -3.700 -4.623 1.00 97.69 115 LEU A N 1
ATOM 864 C CA . LEU A 1 115 ? 5.643 -3.894 -5.919 1.00 97.69 115 LEU A CA 1
ATOM 865 C C . LEU A 1 115 ? 4.995 -2.950 -6.934 1.00 97.69 115 LEU A C 1
ATOM 867 O O . LEU A 1 115 ? 3.786 -3.011 -7.147 1.00 97.69 115 LEU A O 1
ATOM 871 N N . ALA A 1 116 ? 5.789 -2.076 -7.553 1.00 96.75 116 ALA A N 1
ATOM 872 C CA . ALA A 1 116 ? 5.310 -1.245 -8.652 1.00 96.75 116 ALA A CA 1
ATOM 873 C C . ALA A 1 116 ? 5.129 -2.114 -9.904 1.00 96.75 116 ALA A C 1
ATOM 875 O O . ALA A 1 116 ? 6.001 -2.923 -10.226 1.00 96.75 116 ALA A O 1
ATOM 876 N N . GLN A 1 117 ? 4.014 -1.938 -10.611 1.00 94.75 117 GLN A N 1
ATOM 877 C CA . GLN A 1 117 ? 3.729 -2.637 -11.861 1.00 94.75 117 GLN A CA 1
ATOM 878 C C . GLN A 1 117 ? 3.603 -1.651 -13.022 1.00 94.75 117 GLN A C 1
ATOM 880 O O . GLN A 1 117 ? 3.377 -0.452 -12.848 1.00 94.75 117 GLN A O 1
ATOM 885 N N . SER A 1 118 ? 3.782 -2.169 -14.233 1.00 87.94 118 SER A N 1
ATOM 886 C CA . SER A 1 118 ? 3.606 -1.413 -15.470 1.00 87.94 118 SER A CA 1
ATOM 887 C C . SER A 1 118 ? 2.186 -0.839 -15.559 1.00 87.94 118 SER A C 1
ATOM 889 O O . SER A 1 118 ? 1.265 -1.337 -14.912 1.00 87.94 118 SER A O 1
ATOM 891 N N . LYS A 1 119 ? 1.990 0.204 -16.377 1.00 86.81 119 LYS A N 1
ATOM 892 C CA . LYS A 1 119 ? 0.681 0.870 -16.567 1.00 86.81 119 LYS A CA 1
ATOM 893 C C . LYS A 1 119 ? 0.110 1.529 -15.294 1.00 86.81 119 LYS A C 1
ATOM 895 O O . LYS A 1 119 ? -1.098 1.677 -15.167 1.00 86.81 119 LYS A O 1
ATOM 900 N N . GLY A 1 120 ? 0.971 1.918 -14.348 1.00 83.38 120 GLY A N 1
ATOM 901 C CA . GLY A 1 120 ? 0.568 2.602 -13.109 1.00 83.38 120 GLY A CA 1
ATOM 902 C C . GLY A 1 120 ? -0.054 1.689 -12.045 1.00 83.38 120 GLY A C 1
ATOM 903 O O . GLY A 1 120 ? -0.514 2.176 -11.012 1.00 83.38 120 GLY A O 1
ATOM 904 N N . GLY A 1 121 ? -0.062 0.373 -12.277 1.00 93.94 121 GLY A N 1
ATOM 905 C CA . GLY A 1 121 ? -0.540 -0.613 -11.316 1.00 93.94 121 GLY A CA 1
ATOM 906 C C . GLY A 1 121 ? 0.435 -0.847 -10.162 1.00 93.94 121 GLY A C 1
ATOM 907 O O . GLY A 1 121 ? 1.587 -0.405 -10.164 1.00 93.94 121 GLY A O 1
ATOM 908 N N . PHE A 1 122 ? -0.020 -1.589 -9.158 1.00 96.94 122 PHE A N 1
ATOM 909 C CA . PHE A 1 122 ? 0.833 -2.064 -8.077 1.00 96.94 122 PHE A CA 1
ATOM 910 C C . PHE A 1 122 ? 0.263 -3.333 -7.453 1.00 96.94 122 PHE A C 1
ATOM 912 O O . PHE A 1 122 ? -0.945 -3.558 -7.444 1.00 96.94 122 PHE A O 1
ATOM 919 N N . GLU A 1 123 ? 1.149 -4.134 -6.878 1.00 96.81 123 GLU A N 1
ATOM 920 C CA . GLU A 1 123 ? 0.791 -5.266 -6.037 1.00 96.81 123 GLU A CA 1
ATOM 921 C C . GLU A 1 123 ? 1.176 -4.960 -4.595 1.00 96.81 123 GLU A C 1
ATOM 923 O O . GLU A 1 123 ? 2.231 -4.383 -4.308 1.00 96.81 123 GLU A O 1
ATOM 928 N N . VAL A 1 124 ? 0.316 -5.374 -3.671 1.00 97.44 124 VAL A N 1
ATOM 929 C CA . VAL A 1 124 ? 0.577 -5.277 -2.242 1.00 97.44 124 VAL A CA 1
ATOM 930 C C . VAL A 1 124 ? 0.359 -6.627 -1.577 1.00 97.44 124 VAL A C 1
ATOM 932 O O . VAL A 1 124 ? -0.676 -7.270 -1.739 1.00 97.44 124 VAL A O 1
ATOM 935 N N . ARG A 1 125 ? 1.334 -7.036 -0.767 1.00 97.50 125 ARG A N 1
ATOM 936 C CA . ARG A 1 125 ? 1.280 -8.262 0.022 1.00 97.50 125 ARG A CA 1
ATOM 937 C C . ARG A 1 125 ? 1.432 -7.936 1.499 1.00 97.50 125 ARG A C 1
ATOM 939 O O . ARG A 1 125 ? 2.434 -7.354 1.918 1.00 97.50 125 ARG A O 1
ATOM 946 N N . LYS A 1 126 ? 0.446 -8.347 2.298 1.00 97.81 126 LYS A N 1
ATOM 947 C CA . LYS A 1 126 ? 0.518 -8.294 3.762 1.00 97.81 126 LYS A CA 1
ATOM 948 C C . LYS A 1 126 ? 1.629 -9.225 4.250 1.00 97.81 126 LYS A C 1
ATOM 950 O O . LYS A 1 126 ? 1.666 -10.386 3.853 1.00 97.81 126 LYS A O 1
ATOM 955 N N . LEU A 1 127 ? 2.518 -8.714 5.098 1.00 97.44 127 LEU A N 1
ATOM 956 C CA . LEU A 1 127 ? 3.609 -9.486 5.700 1.00 97.44 127 LEU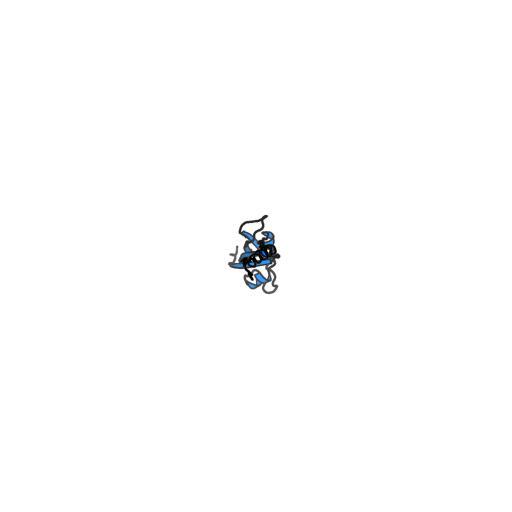 A CA 1
ATOM 957 C C . LEU A 1 127 ? 3.281 -9.865 7.141 1.00 97.44 127 LEU A C 1
ATOM 959 O O . LEU A 1 127 ? 3.382 -11.028 7.511 1.00 97.44 127 LEU A O 1
ATOM 963 N N . SER A 1 128 ? 2.876 -8.893 7.957 1.00 97.69 128 SER A N 1
ATOM 964 C CA . SER A 1 128 ? 2.527 -9.132 9.356 1.00 97.69 128 SER A CA 1
ATOM 965 C C . SER A 1 128 ? 1.553 -8.086 9.881 1.00 97.69 128 SER A C 1
ATOM 967 O O . SER A 1 128 ? 1.422 -6.996 9.323 1.00 97.69 128 SER A O 1
ATOM 969 N N . VAL A 1 129 ? 0.857 -8.439 10.959 1.00 97.19 129 VAL A N 1
ATOM 970 C CA . VAL A 1 129 ? -0.027 -7.549 11.714 1.00 97.19 129 VAL A CA 1
ATOM 971 C C . VAL A 1 129 ? 0.408 -7.613 13.166 1.00 97.19 129 VAL A C 1
ATOM 973 O O . VAL A 1 129 ? 0.596 -8.700 13.707 1.00 97.19 129 VAL A O 1
ATOM 976 N N . ARG A 1 130 ? 0.580 -6.457 13.796 1.00 95.94 130 ARG A N 1
ATOM 977 C CA . ARG A 1 130 ? 0.902 -6.335 15.217 1.00 95.94 130 ARG A CA 1
ATOM 978 C C . ARG A 1 130 ? -0.048 -5.332 15.850 1.00 95.94 130 ARG A C 1
ATOM 980 O O . ARG A 1 130 ? -0.399 -4.335 15.216 1.00 95.94 130 ARG A O 1
ATOM 987 N N . ARG A 1 131 ? -0.459 -5.577 17.094 1.00 93.38 131 ARG A N 1
ATOM 988 C CA . ARG A 1 131 ? -1.113 -4.538 17.894 1.00 93.38 131 ARG A CA 1
ATOM 989 C C . ARG A 1 131 ? -0.059 -3.544 18.362 1.00 93.38 131 ARG A C 1
ATOM 991 O O . ARG A 1 131 ? 1.069 -3.924 18.667 1.00 93.38 131 ARG A O 1
ATOM 998 N N . ARG A 1 132 ? -0.425 -2.270 18.383 1.00 87.69 132 ARG A N 1
ATOM 999 C CA . ARG A 1 132 ? 0.381 -1.231 19.010 1.00 87.69 132 ARG A CA 1
ATOM 1000 C C . ARG A 1 132 ? 0.162 -1.343 20.516 1.00 87.69 132 ARG A C 1
ATOM 1002 O O . ARG A 1 132 ? -0.989 -1.428 20.941 1.00 87.69 132 ARG A O 1
ATOM 1009 N N . ALA A 1 133 ? 1.241 -1.380 21.293 1.00 78.75 133 ALA A N 1
ATOM 1010 C CA . ALA A 1 133 ? 1.129 -1.210 22.736 1.00 78.75 133 ALA A CA 1
ATOM 1011 C C . ALA A 1 133 ? 0.435 0.133 23.000 1.00 78.75 133 ALA A C 1
ATOM 1013 O O . ALA A 1 133 ? 0.727 1.115 22.304 1.00 78.75 133 ALA A O 1
ATOM 1014 N N . ALA A 1 134 ? -0.528 0.143 23.922 1.00 66.44 134 ALA A N 1
ATOM 1015 C CA . ALA A 1 134 ? -1.091 1.398 24.392 1.00 66.44 134 ALA A CA 1
ATOM 1016 C C . ALA A 1 134 ? 0.067 2.245 24.956 1.00 66.44 134 ALA A C 1
ATOM 1018 O O . ALA A 1 134 ? 0.951 1.664 25.592 1.00 66.44 134 ALA A O 1
ATOM 1019 N N . PRO A 1 135 ? 0.132 3.546 24.625 1.00 59.25 135 PRO A N 1
ATOM 1020 C CA . PRO A 1 135 ? 1.083 4.444 25.265 1.00 59.25 135 PRO A CA 1
ATOM 1021 C C . PRO A 1 135 ? 0.851 4.499 26.777 1.00 59.25 135 PRO A C 1
ATOM 1023 O O . PRO A 1 135 ? -0.314 4.300 27.197 1.00 59.25 135 PRO A O 1
#

Secondary structure (DSSP, 8-state):
---------------SSSSSSSSSSSGGGS-----------PPP-B-HHHHHHHHHH-HHHHHHTTSSSB-TTT-SBPTT-EEEEEEES--BTTBBSEEEEEEE-SSEEEEEEEEE-GGG-EEEEEEEEEEPPP-

Radius of gyration: 38.65 Å; chains: 1; bounding box: 57×58×133 Å

Foldseek 3Di:
DDDDDDDDDDDDPPDPPDPPPPPVVPVVPPDPDPPPPPPPQPQFWDAQVLQFVVVQVVLVVVVVVVQPQADVVPSHGDPQWGKGWDADDDDDPRIHQKIWMWTDHQFKIWTWIKGQDPPRDIDIDTDDMDTDDHD

Sequence (135 aa):
MRTSGQGISPTADRGVIGRVRLSLALVVLALPALAPAATSTSVARHSKQQAEINLLHASKVLASWRAGLVDPRTKLLRGNTTAVCQGRGRPIQARFPRFACAIRNRTHIVSVRYLAQSKGGFEVRKLSVRRRAAP

pLDDT: mean 81.47, std 20.52, range [40.88, 98.62]